Protein AF-A0A8T6VLB6-F1 (afdb_monomer_lite)

pLDDT: mean 85.07, std 12.19, range [44.97, 95.69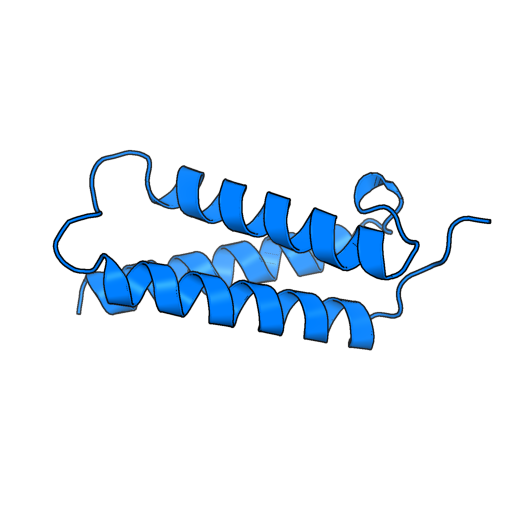]

Foldseek 3Di:
DADADDPVLLVVQLVVLLVVLLVVLVVCLPPDDDPCVLVVSLVSSVVSSQVSCVVVVHGPVPYDPVSVVVSVVSSVVSSVVSVVVSVD

Radius of gyration: 13.78 Å; chains: 1; bounding box: 35×20×34 Å

Structure (mmCIF, N/CA/C/O backbone):
data_AF-A0A8T6VLB6-F1
#
_entry.id   AF-A0A8T6VLB6-F1
#
loop_
_atom_site.group_PDB
_atom_site.id
_atom_site.type_symbol
_atom_site.label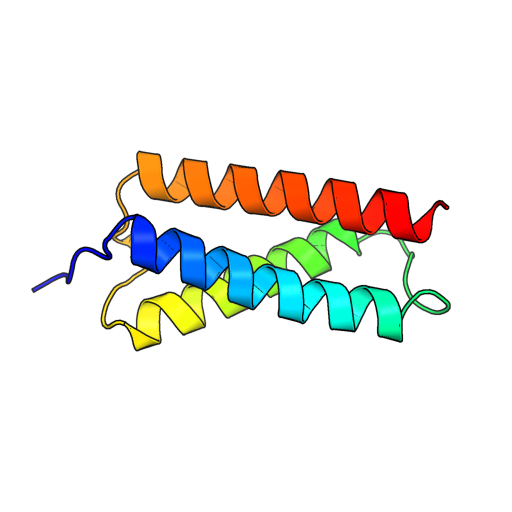_atom_id
_atom_site.label_alt_id
_atom_site.label_comp_id
_atom_site.label_asym_id
_atom_site.label_entity_id
_atom_site.label_seq_id
_atom_site.pdbx_PDB_ins_code
_atom_site.Cartn_x
_atom_site.Cartn_y
_atom_site.Cartn_z
_atom_site.occupancy
_atom_site.B_iso_or_equiv
_atom_site.auth_seq_id
_atom_site.auth_comp_id
_atom_site.auth_asym_id
_atom_site.auth_atom_id
_atom_site.pdbx_PDB_model_num
ATOM 1 N N . MET A 1 1 ? 13.729 -9.930 -18.416 1.00 44.97 1 MET A N 1
ATOM 2 C CA . MET A 1 1 ? 14.137 -8.552 -18.075 1.00 44.97 1 MET A CA 1
ATOM 3 C C . MET A 1 1 ? 13.211 -8.113 -16.958 1.00 44.97 1 MET A C 1
ATOM 5 O O . MET A 1 1 ? 12.023 -8.021 -17.238 1.00 44.97 1 MET A O 1
ATOM 9 N N . SER A 1 2 ? 13.692 -7.943 -15.721 1.00 50.69 2 SER A N 1
ATOM 10 C CA . SER A 1 2 ? 12.869 -7.315 -14.677 1.00 50.69 2 SER A CA 1
ATOM 11 C C . SER A 1 2 ? 12.706 -5.847 -15.056 1.00 50.69 2 SER A C 1
ATOM 13 O O . SER A 1 2 ? 13.690 -5.116 -15.178 1.00 50.69 2 SER A O 1
ATOM 15 N N . SER A 1 3 ? 11.472 -5.458 -15.366 1.00 60.06 3 SER A N 1
ATOM 16 C CA . SER A 1 3 ? 11.117 -4.072 -15.646 1.00 60.06 3 SER A CA 1
ATOM 17 C C . SER A 1 3 ? 11.171 -3.309 -14.326 1.00 60.06 3 SER A C 1
ATOM 19 O O . SER A 1 3 ? 10.429 -3.629 -13.400 1.00 60.06 3 SER A O 1
ATOM 21 N N . ILE A 1 4 ? 12.082 -2.343 -14.211 1.00 74.75 4 ILE A N 1
ATOM 22 C CA . ILE A 1 4 ? 12.142 -1.464 -13.041 1.00 74.75 4 ILE A CA 1
ATOM 23 C C . ILE A 1 4 ? 10.970 -0.492 -13.151 1.00 74.75 4 ILE A C 1
ATOM 25 O O . ILE A 1 4 ? 10.869 0.257 -14.124 1.00 74.75 4 ILE A O 1
ATOM 29 N N . ILE A 1 5 ? 10.080 -0.501 -12.160 1.00 85.94 5 ILE A N 1
ATOM 30 C CA . ILE A 1 5 ? 9.002 0.480 -12.088 1.00 85.94 5 ILE A CA 1
ATOM 31 C C . ILE A 1 5 ? 9.583 1.846 -11.711 1.00 85.94 5 ILE A C 1
ATOM 33 O O . ILE A 1 5 ? 10.349 1.969 -10.756 1.00 85.94 5 ILE A O 1
ATOM 37 N N . ALA A 1 6 ? 9.233 2.880 -12.474 1.00 91.00 6 ALA A N 1
ATOM 38 C CA . ALA A 1 6 ? 9.639 4.242 -12.153 1.00 91.00 6 ALA A CA 1
ATOM 39 C C . ALA A 1 6 ? 8.947 4.720 -10.866 1.00 91.00 6 ALA A C 1
ATOM 41 O O . ALA A 1 6 ? 7.762 4.440 -10.665 1.00 91.00 6 ALA A O 1
ATOM 42 N N . ASP A 1 7 ? 9.650 5.503 -10.045 1.00 91.50 7 ASP A N 1
ATOM 43 C CA . ASP A 1 7 ? 9.139 6.001 -8.758 1.00 91.50 7 ASP A CA 1
ATOM 44 C C . ASP A 1 7 ? 7.814 6.772 -8.907 1.00 91.50 7 ASP A C 1
ATOM 46 O O . ASP A 1 7 ? 6.893 6.595 -8.113 1.00 91.50 7 ASP A O 1
ATOM 50 N N . GLU A 1 8 ? 7.658 7.561 -9.976 1.00 92.75 8 GLU A N 1
ATOM 51 C CA . GLU A 1 8 ? 6.406 8.274 -10.272 1.00 92.75 8 GLU A CA 1
ATOM 52 C C . GLU A 1 8 ? 5.241 7.307 -10.546 1.00 92.75 8 GLU A C 1
ATOM 54 O O . GLU A 1 8 ? 4.103 7.545 -10.141 1.00 92.75 8 GLU A O 1
ATOM 59 N N . THR A 1 9 ? 5.516 6.191 -11.225 1.00 92.56 9 THR A N 1
ATOM 60 C CA . THR A 1 9 ? 4.496 5.167 -11.497 1.00 92.56 9 THR A CA 1
ATOM 61 C C . THR A 1 9 ? 4.128 4.435 -10.214 1.00 92.56 9 THR A C 1
ATOM 63 O O . THR A 1 9 ? 2.950 4.178 -9.977 1.00 92.56 9 THR A O 1
ATOM 66 N N . LEU A 1 10 ? 5.113 4.152 -9.360 1.00 93.44 10 LEU A N 1
ATOM 67 C CA . LEU A 1 10 ? 4.879 3.542 -8.058 1.00 93.44 10 LEU A CA 1
ATOM 68 C C . LEU A 1 10 ? 4.030 4.445 -7.152 1.00 93.44 10 LEU A C 1
ATOM 70 O O . LEU A 1 10 ? 3.065 3.964 -6.565 1.00 93.44 10 LEU A O 1
ATOM 74 N N . SER A 1 11 ? 4.323 5.749 -7.109 1.00 94.75 11 SER A N 1
ATOM 75 C CA . SER A 1 11 ? 3.504 6.737 -6.391 1.00 94.75 11 SER A CA 1
ATOM 76 C C . SER A 1 11 ? 2.053 6.714 -6.872 1.00 94.75 11 SER A C 1
ATOM 78 O O . SER A 1 11 ? 1.145 6.577 -6.059 1.00 94.75 11 SER A O 1
ATOM 80 N N . LYS A 1 12 ? 1.824 6.750 -8.193 1.00 95.69 12 LYS A N 1
ATOM 81 C CA . LYS A 1 12 ? 0.469 6.685 -8.770 1.00 95.69 12 LYS A CA 1
ATOM 82 C C . LYS A 1 12 ? -0.258 5.390 -8.417 1.00 95.69 12 LYS A C 1
ATOM 84 O O . LYS A 1 12 ? -1.469 5.399 -8.223 1.00 95.69 12 LYS A O 1
ATOM 89 N N . ILE A 1 13 ? 0.457 4.267 -8.345 1.00 94.88 13 ILE A N 1
ATOM 90 C CA . ILE A 1 13 ? -0.128 2.997 -7.903 1.00 94.88 13 ILE A CA 1
ATOM 91 C C . ILE A 1 13 ? -0.553 3.086 -6.438 1.00 94.88 13 ILE A C 1
ATOM 93 O O . ILE A 1 13 ? -1.673 2.681 -6.133 1.00 94.88 13 ILE A O 1
ATOM 97 N N . CYS A 1 14 ? 0.292 3.629 -5.557 1.00 94.88 14 CYS A N 1
ATOM 98 C CA . CYS A 1 14 ? -0.078 3.860 -4.160 1.00 94.88 14 CYS A CA 1
ATOM 99 C C . CYS A 1 14 ? -1.329 4.743 -4.063 1.00 94.88 14 CYS A C 1
ATOM 101 O O . CYS A 1 14 ? -2.284 4.340 -3.409 1.00 94.88 14 CYS A O 1
ATOM 103 N N . ASP A 1 15 ? -1.384 5.858 -4.800 1.00 95.62 15 ASP A N 1
ATOM 104 C CA . ASP A 1 15 ? -2.549 6.753 -4.817 1.00 95.62 15 ASP A CA 1
ATOM 105 C C . ASP A 1 15 ? -3.831 6.017 -5.261 1.00 95.62 15 ASP A C 1
ATOM 107 O O . ASP A 1 15 ? -4.896 6.174 -4.665 1.00 95.62 15 ASP A O 1
ATOM 111 N N . ILE A 1 16 ? -3.759 5.177 -6.302 1.00 95.06 16 ILE A N 1
ATOM 112 C CA . ILE A 1 16 ? -4.911 4.388 -6.777 1.00 95.06 16 ILE A CA 1
ATOM 113 C C . ILE A 1 16 ? -5.389 3.405 -5.702 1.00 95.06 16 ILE A C 1
ATOM 115 O O . ILE A 1 16 ? -6.595 3.248 -5.498 1.00 95.06 16 ILE A O 1
ATOM 119 N N . VAL A 1 17 ? -4.456 2.722 -5.036 1.00 94.88 17 VAL A N 1
ATOM 120 C CA . VAL A 1 17 ? -4.774 1.742 -3.992 1.00 94.88 17 VAL A CA 1
ATOM 121 C C . VAL A 1 17 ? -5.381 2.432 -2.773 1.00 94.88 17 VAL A C 1
ATOM 123 O O . VAL A 1 17 ? -6.407 1.973 -2.278 1.00 94.88 17 VAL A O 1
ATOM 126 N N . GLU A 1 18 ? -4.808 3.550 -2.338 1.00 93.44 18 GLU A N 1
ATOM 127 C CA . GLU A 1 18 ? -5.295 4.347 -1.209 1.00 93.44 18 GLU A CA 1
ATOM 128 C C . GLU A 1 18 ? -6.722 4.842 -1.434 1.00 93.44 18 GLU A C 1
ATOM 130 O O . GLU A 1 18 ? -7.589 4.554 -0.614 1.00 93.44 18 GLU A O 1
ATOM 135 N N . ASN A 1 19 ? -6.998 5.464 -2.584 1.00 91.88 19 ASN A N 1
ATOM 136 C CA . ASN A 1 19 ? -8.347 5.924 -2.935 1.00 91.88 19 ASN A CA 1
ATOM 137 C C . ASN A 1 19 ? -9.361 4.766 -2.971 1.00 91.88 19 ASN A C 1
ATOM 139 O O . ASN A 1 19 ? -10.519 4.906 -2.575 1.00 91.88 19 ASN A O 1
ATOM 143 N N . ALA A 1 20 ? -8.941 3.589 -3.451 1.00 89.38 20 ALA A N 1
ATOM 144 C CA . ALA A 1 20 ? -9.810 2.419 -3.476 1.00 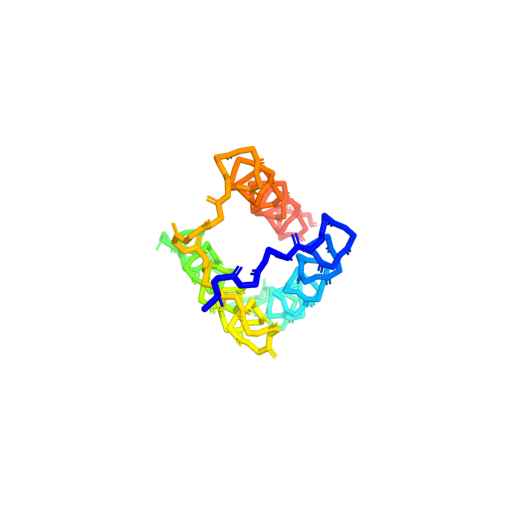89.38 20 ALA A CA 1
ATOM 145 C C . ALA A 1 20 ? -10.123 1.897 -2.064 1.00 89.38 20 ALA A C 1
ATOM 147 O O . ALA A 1 20 ? -11.238 1.433 -1.826 1.00 89.38 20 ALA A O 1
ATOM 148 N N . LEU A 1 21 ? -9.160 1.954 -1.141 1.00 88.25 21 LEU A N 1
ATOM 149 C CA . LEU A 1 21 ? -9.343 1.534 0.249 1.00 88.25 21 LEU A CA 1
ATOM 150 C C . LEU A 1 21 ? -10.137 2.553 1.064 1.00 88.25 21 LEU A C 1
ATOM 152 O O . LEU A 1 21 ? -10.975 2.143 1.861 1.00 88.25 21 LEU A O 1
ATOM 156 N N . GLU A 1 22 ? -9.946 3.849 0.827 1.00 86.69 22 GLU A N 1
ATOM 157 C CA . GLU A 1 22 ? -10.755 4.915 1.425 1.00 86.69 22 GLU A CA 1
ATOM 158 C C . GLU A 1 22 ? -12.245 4.688 1.129 1.00 86.69 22 GLU A C 1
ATOM 160 O O . GLU A 1 22 ? -13.076 4.675 2.037 1.00 86.69 22 GLU A O 1
ATOM 165 N N . GLY A 1 23 ? -12.582 4.373 -0.128 1.00 82.50 23 GLY A N 1
ATOM 166 C CA . GLY A 1 23 ? -13.948 4.024 -0.517 1.00 82.50 23 GLY A CA 1
ATOM 167 C C . GLY A 1 23 ? -14.516 2.829 0.260 1.00 82.50 23 GLY A C 1
ATOM 168 O O . GLY A 1 23 ? -15.686 2.848 0.640 1.00 82.50 23 GLY A O 1
ATOM 169 N N . ILE A 1 24 ? -13.693 1.815 0.550 1.00 80.25 24 ILE A N 1
ATOM 170 C CA . ILE A 1 24 ? -14.084 0.665 1.381 1.00 80.25 24 ILE A CA 1
ATOM 171 C C . ILE A 1 24 ? -14.321 1.126 2.824 1.00 80.25 24 ILE A C 1
ATOM 173 O O . ILE A 1 24 ? -15.373 0.845 3.392 1.00 80.25 24 ILE A O 1
ATOM 177 N N . VAL A 1 25 ? -13.389 1.872 3.416 1.00 79.69 25 VAL A N 1
ATOM 178 C CA . VAL A 1 25 ? -13.511 2.359 4.800 1.00 79.69 25 VAL A CA 1
ATOM 179 C C . VAL A 1 25 ? -14.774 3.205 4.977 1.00 79.69 25 VAL A C 1
ATOM 181 O O . VAL A 1 25 ? -15.530 2.973 5.918 1.00 79.69 25 VAL A O 1
ATOM 184 N N . ILE A 1 26 ? -15.069 4.111 4.040 1.00 79.75 26 ILE A N 1
ATOM 185 C CA . ILE A 1 26 ? -16.286 4.934 4.055 1.00 79.75 26 ILE A CA 1
ATOM 186 C C . ILE A 1 26 ? -17.544 4.065 3.945 1.00 79.75 26 ILE A C 1
ATOM 188 O O . ILE A 1 26 ? -18.480 4.241 4.727 1.00 79.75 26 ILE A O 1
ATOM 192 N N . GLN A 1 27 ? -17.578 3.113 3.004 1.00 74.31 27 GLN A N 1
ATOM 193 C CA . GLN A 1 27 ? -18.728 2.217 2.813 1.00 74.31 27 GLN A CA 1
ATOM 194 C C . GLN A 1 27 ? -19.035 1.381 4.059 1.00 74.31 27 GLN A C 1
ATOM 196 O O . GLN A 1 27 ? -20.197 1.086 4.337 1.00 74.31 27 GLN A O 1
ATOM 201 N N . PHE A 1 28 ? -18.004 1.019 4.821 1.00 71.19 28 PHE A N 1
ATOM 202 C CA . PHE A 1 28 ? -18.110 0.125 5.967 1.00 71.19 28 PHE A CA 1
ATOM 203 C C . PHE A 1 28 ? -17.979 0.825 7.332 1.00 71.19 28 PHE A C 1
ATOM 205 O O . PHE A 1 28 ? -17.978 0.138 8.357 1.00 71.19 28 PHE A O 1
ATOM 212 N N . ARG A 1 29 ? -17.964 2.168 7.370 1.00 66.62 29 ARG A N 1
ATOM 213 C CA . ARG A 1 29 ? -17.740 3.028 8.558 1.00 66.62 29 ARG A CA 1
ATOM 214 C C . ARG A 1 29 ? -18.651 2.733 9.766 1.00 66.62 29 ARG A C 1
ATOM 216 O O . ARG A 1 29 ? -18.353 3.177 10.863 1.00 66.62 29 ARG A O 1
ATOM 223 N N . GLY A 1 30 ? -19.738 1.972 9.600 1.00 59.19 30 GLY A N 1
ATOM 224 C CA . GLY A 1 30 ? -20.638 1.545 10.687 1.00 59.19 30 GLY A CA 1
ATOM 225 C C . GLY A 1 30 ? -20.653 0.043 11.013 1.00 59.19 30 GLY A C 1
ATOM 226 O O . GLY A 1 30 ? -21.380 -0.366 11.913 1.00 59.19 30 GLY A O 1
ATOM 227 N N . GLN A 1 31 ? -19.910 -0.794 10.281 1.00 61.84 31 GLN A N 1
ATOM 228 C CA . GLN A 1 31 ? -19.915 -2.263 10.435 1.00 61.84 31 GLN A CA 1
ATOM 229 C C . GLN A 1 31 ? -18.527 -2.859 10.698 1.00 61.84 31 GLN A C 1
ATOM 231 O O . GLN A 1 31 ? -18.413 -4.033 11.046 1.00 61.84 31 GLN A O 1
ATOM 236 N N . PHE A 1 32 ? -17.471 -2.070 10.530 1.00 56.91 32 PHE A N 1
ATOM 237 C CA . PHE A 1 32 ? -16.093 -2.532 10.565 1.00 56.91 32 PHE A CA 1
ATOM 238 C C . PHE A 1 32 ? -15.312 -1.738 11.598 1.00 56.91 32 PHE A C 1
ATOM 240 O O . PHE A 1 32 ? -14.889 -0.652 11.268 1.00 56.91 32 PHE A O 1
ATOM 247 N N . PHE A 1 33 ? -15.127 -2.269 12.806 1.00 56.06 33 PHE A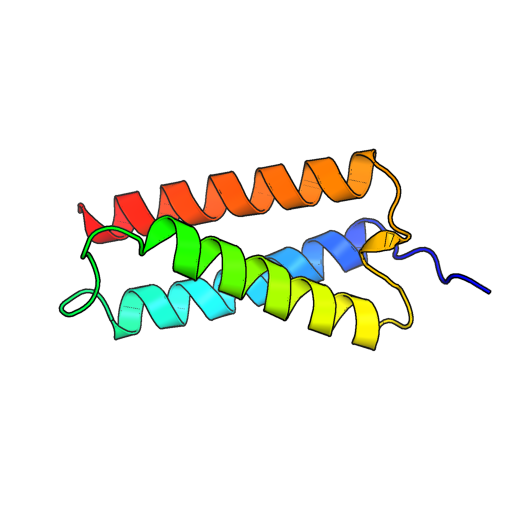 N 1
ATOM 248 C CA . PHE A 1 33 ? -13.933 -2.074 13.649 1.00 56.06 33 PHE A CA 1
ATOM 249 C C . PHE A 1 33 ? -14.000 -3.107 14.786 1.00 56.06 33 PHE A C 1
ATOM 251 O O . PHE A 1 33 ? -14.218 -2.803 15.955 1.00 56.06 33 PHE A O 1
ATOM 258 N N . ALA A 1 34 ? -13.880 -4.377 14.399 1.00 60.06 34 ALA A N 1
ATOM 259 C CA . ALA A 1 34 ? -13.475 -5.443 15.307 1.00 60.06 34 ALA A CA 1
ATOM 260 C C . ALA A 1 34 ? -11.941 -5.571 15.264 1.00 60.06 34 ALA A C 1
ATOM 262 O O . ALA A 1 34 ? -11.305 -5.123 14.301 1.00 60.06 34 ALA A O 1
ATOM 263 N N . GLU A 1 35 ? -11.345 -6.178 16.292 1.00 62.19 35 GLU A N 1
ATOM 264 C CA . GLU A 1 35 ? -9.916 -6.515 16.313 1.00 62.19 35 GLU A CA 1
ATOM 265 C C . GLU A 1 35 ? -9.486 -7.182 14.989 1.00 62.19 35 GLU A C 1
ATOM 267 O O . GLU A 1 35 ? -10.150 -8.093 14.496 1.00 62.19 35 GLU A O 1
ATOM 272 N N . GLY A 1 36 ? -8.387 -6.706 14.388 1.00 74.12 36 GLY A N 1
ATOM 273 C CA . GLY A 1 36 ? -7.840 -7.246 13.132 1.00 74.12 36 GLY A CA 1
ATOM 274 C C . GLY A 1 36 ? -8.157 -6.458 11.851 1.00 74.12 36 GLY A C 1
ATOM 275 O O . GLY A 1 36 ? -7.713 -6.853 10.774 1.00 74.12 36 GLY A O 1
ATOM 276 N N . MET A 1 37 ? -8.874 -5.330 11.925 1.00 76.44 37 MET A N 1
ATOM 277 C CA . MET A 1 37 ? -9.155 -4.496 10.742 1.00 76.44 37 MET A CA 1
ATOM 278 C C . MET A 1 37 ? -7.912 -3.828 10.144 1.00 76.44 37 MET A C 1
ATOM 280 O O . MET A 1 37 ? -7.781 -3.802 8.924 1.00 76.44 37 MET A O 1
ATOM 284 N N . GLU A 1 38 ? -7.007 -3.307 10.974 1.00 80.56 38 GLU A N 1
ATOM 285 C CA . GLU A 1 38 ? -5.757 -2.691 10.502 1.00 80.56 38 GLU A CA 1
ATOM 286 C C . GLU A 1 38 ? -4.944 -3.691 9.669 1.00 80.56 38 GLU A C 1
ATOM 288 O O . GLU A 1 38 ? -4.507 -3.380 8.564 1.00 80.56 38 GLU A O 1
ATOM 293 N N . GLU A 1 39 ? -4.862 -4.934 10.148 1.00 85.56 39 GLU A N 1
ATOM 294 C CA . GLU A 1 39 ? -4.224 -6.038 9.437 1.00 85.56 39 GLU A CA 1
ATOM 295 C C . GLU A 1 39 ? -4.951 -6.377 8.131 1.00 85.56 39 GLU A C 1
ATOM 297 O O . GLU A 1 39 ? -4.320 -6.566 7.094 1.00 85.56 39 GLU A O 1
ATOM 302 N N . ARG A 1 40 ? -6.288 -6.396 8.133 1.00 84.44 40 ARG A N 1
ATOM 303 C CA . ARG A 1 40 ? -7.065 -6.649 6.913 1.00 84.44 40 ARG A CA 1
ATOM 304 C C . ARG A 1 40 ? -6.874 -5.550 5.866 1.00 84.44 40 ARG A C 1
ATOM 306 O O . ARG A 1 40 ? -6.704 -5.866 4.693 1.00 84.44 40 ARG A O 1
ATOM 313 N N . LEU A 1 41 ? -6.889 -4.280 6.270 1.00 86.19 41 LEU A N 1
ATOM 314 C CA . LEU A 1 41 ? -6.641 -3.150 5.372 1.00 86.19 41 LEU A CA 1
ATOM 315 C C . LEU A 1 41 ? -5.209 -3.172 4.836 1.00 86.19 41 LEU A C 1
ATOM 317 O O . LEU A 1 41 ? -5.005 -2.932 3.649 1.00 86.19 41 LEU A O 1
ATOM 321 N N . ARG A 1 42 ? -4.232 -3.524 5.680 1.00 90.00 42 ARG A N 1
ATOM 322 C CA . ARG A 1 42 ? -2.840 -3.731 5.272 1.00 90.00 42 ARG A CA 1
ATOM 323 C C . ARG A 1 42 ? -2.727 -4.811 4.196 1.00 90.00 42 ARG A C 1
ATOM 325 O O . ARG A 1 42 ? -2.140 -4.560 3.148 1.00 90.00 42 ARG A O 1
ATOM 332 N N . LEU A 1 43 ? -3.335 -5.978 4.416 1.00 90.44 43 LEU A N 1
ATOM 333 C CA . LEU A 1 43 ? -3.331 -7.082 3.451 1.00 90.44 43 LEU A CA 1
ATOM 334 C C . LEU A 1 43 ? -4.023 -6.706 2.132 1.00 90.44 43 LEU A C 1
ATOM 336 O O . LEU A 1 43 ? -3.515 -7.029 1.059 1.00 90.44 43 LEU A O 1
ATOM 340 N N . GLU A 1 44 ? -5.153 -5.998 2.189 1.00 90.50 44 GLU A N 1
ATOM 341 C CA . GLU A 1 44 ? -5.840 -5.490 0.994 1.00 90.50 44 GLU A CA 1
ATOM 342 C C . GLU A 1 44 ? -4.977 -4.485 0.221 1.00 90.50 44 GLU A C 1
ATOM 344 O O . GLU A 1 44 ? -4.918 -4.537 -1.012 1.00 90.50 44 GLU A O 1
ATOM 349 N N . PHE A 1 45 ? -4.265 -3.604 0.928 1.00 91.81 45 PHE A N 1
ATOM 350 C CA . PHE A 1 45 ? -3.312 -2.678 0.323 1.00 91.81 45 PHE A CA 1
ATOM 351 C C . PHE A 1 45 ? -2.211 -3.440 -0.410 1.00 91.81 45 PHE A C 1
ATOM 353 O O . PHE A 1 45 ? -2.009 -3.235 -1.607 1.00 91.81 45 PHE A O 1
ATOM 360 N N . GLU A 1 46 ? -1.529 -4.348 0.289 1.00 92.69 46 GLU A N 1
ATOM 361 C CA . GLU A 1 46 ? -0.428 -5.140 -0.259 1.00 92.69 46 GLU A CA 1
ATOM 362 C C . GLU A 1 46 ? -0.879 -5.955 -1.483 1.00 92.69 46 GLU A C 1
ATOM 364 O O . GLU A 1 46 ? -0.205 -5.950 -2.516 1.00 92.69 46 GLU A O 1
ATOM 369 N N . MET A 1 47 ? -2.051 -6.597 -1.418 1.00 94.19 47 MET A N 1
ATOM 370 C CA . MET A 1 47 ? -2.609 -7.388 -2.520 1.00 94.19 47 MET A CA 1
ATOM 371 C C . MET A 1 47 ? -2.900 -6.533 -3.762 1.00 94.19 47 MET A C 1
ATOM 373 O O . MET A 1 47 ? -2.527 -6.896 -4.887 1.00 94.19 47 MET A O 1
ATOM 377 N N . ARG A 1 48 ? -3.568 -5.388 -3.583 1.00 94.88 48 ARG A N 1
ATOM 378 C CA . ARG A 1 48 ? -3.921 -4.488 -4.691 1.00 94.88 48 ARG A CA 1
ATOM 379 C C . ARG A 1 48 ? -2.679 -3.868 -5.304 1.00 94.88 48 ARG A C 1
ATOM 381 O O . ARG A 1 48 ? -2.552 -3.836 -6.526 1.00 94.88 48 ARG A O 1
ATOM 388 N N . LEU A 1 49 ? -1.739 -3.446 -4.470 1.00 94.69 49 LEU A N 1
ATOM 389 C CA . LEU A 1 49 ? -0.476 -2.882 -4.913 1.00 94.69 49 LEU A CA 1
ATOM 390 C C . LEU A 1 49 ? 0.336 -3.898 -5.729 1.00 94.69 49 LEU A C 1
ATOM 392 O O . LEU A 1 49 ? 0.727 -3.585 -6.853 1.00 94.69 49 LEU A O 1
ATOM 396 N N . ARG A 1 50 ? 0.486 -5.141 -5.246 1.00 94.69 50 ARG A N 1
ATOM 397 C CA . ARG A 1 50 ? 1.110 -6.243 -6.008 1.00 94.69 50 ARG A CA 1
ATOM 398 C C . ARG A 1 50 ? 0.422 -6.463 -7.357 1.00 94.69 50 ARG A C 1
ATOM 400 O O . ARG A 1 50 ? 1.090 -6.588 -8.381 1.00 94.69 50 ARG A O 1
ATOM 407 N N . THR A 1 51 ? -0.910 -6.432 -7.380 1.00 95.19 51 THR A N 1
ATOM 408 C CA . THR A 1 51 ? -1.696 -6.565 -8.617 1.00 95.19 51 THR A CA 1
ATOM 409 C C . THR A 1 51 ? -1.408 -5.431 -9.604 1.00 95.19 51 THR A C 1
ATOM 411 O O . THR A 1 51 ? -1.241 -5.671 -10.800 1.00 95.19 51 THR A O 1
ATOM 414 N N . HIS A 1 52 ? -1.352 -4.186 -9.134 1.00 94.38 52 HIS A N 1
ATOM 415 C CA . HIS A 1 52 ? -1.075 -3.030 -9.985 1.00 94.38 52 HIS A CA 1
ATOM 416 C C . HIS A 1 52 ? 0.368 -3.004 -10.494 1.00 94.38 52 HIS A C 1
ATOM 418 O O . HIS A 1 52 ? 0.575 -2.685 -11.662 1.00 94.38 52 HIS A O 1
ATOM 424 N N . ILE A 1 53 ? 1.341 -3.396 -9.669 1.00 92.50 53 ILE A N 1
ATOM 425 C CA . ILE A 1 53 ? 2.750 -3.528 -10.066 1.00 92.50 53 ILE A CA 1
ATOM 426 C C . ILE A 1 53 ? 2.905 -4.618 -11.133 1.00 92.50 53 ILE A C 1
ATOM 428 O O . ILE A 1 53 ? 3.502 -4.368 -12.179 1.00 92.50 53 ILE A O 1
ATOM 432 N N . SER A 1 54 ? 2.263 -5.774 -10.938 1.00 92.56 54 SER A N 1
ATOM 433 C CA . SER A 1 54 ? 2.248 -6.863 -11.924 1.00 92.56 54 SER A CA 1
ATOM 434 C C . SER A 1 54 ? 1.659 -6.427 -13.270 1.00 92.56 54 SER A C 1
ATOM 436 O O . SER A 1 54 ? 2.205 -6.750 -14.324 1.00 92.56 54 SER A O 1
ATOM 438 N N . LYS A 1 55 ? 0.607 -5.596 -13.263 1.00 92.44 55 LYS A N 1
ATOM 439 C CA . LYS A 1 55 ? 0.039 -5.001 -14.488 1.00 92.44 55 LYS A CA 1
ATOM 440 C C . LYS A 1 55 ? 1.003 -4.065 -15.226 1.00 92.44 55 LYS A C 1
ATOM 442 O O . LYS A 1 55 ? 0.823 -3.870 -16.424 1.00 92.44 55 LYS A O 1
ATOM 447 N N . GLN A 1 56 ? 2.006 -3.504 -14.548 1.00 89.75 56 GLN A N 1
ATOM 448 C CA . GLN A 1 56 ? 3.086 -2.728 -15.176 1.00 89.75 56 GLN A CA 1
ATOM 449 C C . GLN A 1 56 ? 4.244 -3.610 -15.681 1.00 89.75 56 GLN A C 1
ATOM 451 O O . GLN A 1 56 ? 5.243 -3.091 -16.175 1.00 89.75 56 GLN A O 1
ATOM 456 N N . GLY A 1 57 ? 4.134 -4.939 -15.564 1.00 89.12 57 GLY A N 1
ATOM 457 C CA . GLY A 1 57 ? 5.185 -5.881 -15.957 1.00 89.12 57 GLY A CA 1
ATOM 458 C C . GLY A 1 57 ? 6.357 -5.956 -14.974 1.00 89.12 57 GLY A C 1
ATOM 459 O O . GLY A 1 57 ? 7.428 -6.429 -15.351 1.00 89.12 57 GLY A O 1
ATOM 460 N N . ALA A 1 58 ? 6.168 -5.477 -13.742 1.00 90.56 58 ALA A N 1
ATOM 461 C CA . ALA A 1 58 ? 7.138 -5.559 -12.655 1.00 90.56 58 ALA A CA 1
ATOM 462 C C . ALA A 1 58 ? 6.674 -6.561 -11.584 1.00 90.56 58 ALA A C 1
ATOM 464 O O . ALA A 1 58 ? 5.494 -6.906 -11.517 1.00 90.56 58 ALA A O 1
ATOM 465 N N . ASP A 1 59 ? 7.590 -7.003 -10.726 1.00 91.12 59 ASP A N 1
ATOM 466 C CA . ASP A 1 59 ? 7.271 -7.789 -9.532 1.00 91.12 59 ASP A CA 1
ATOM 467 C C . ASP A 1 59 ? 7.555 -6.949 -8.280 1.00 91.12 59 ASP A C 1
ATOM 469 O O . ASP A 1 59 ? 8.560 -6.241 -8.207 1.00 91.12 59 ASP A O 1
ATOM 473 N N . TYR A 1 60 ? 6.662 -7.016 -7.294 1.00 89.69 60 TYR A N 1
ATOM 474 C CA . TYR A 1 60 ? 6.856 -6.362 -6.003 1.00 89.69 60 TYR A CA 1
ATOM 475 C C . TYR A 1 60 ? 8.100 -6.897 -5.283 1.00 89.69 60 TYR A C 1
ATOM 477 O O . TYR A 1 60 ? 8.837 -6.141 -4.644 1.00 89.69 60 TYR A O 1
ATOM 485 N N . ASP A 1 61 ? 8.342 -8.205 -5.377 1.00 90.69 61 ASP A N 1
ATOM 486 C CA . ASP A 1 61 ? 9.454 -8.836 -4.673 1.00 90.69 61 ASP A CA 1
ATOM 487 C C . ASP A 1 61 ? 10.809 -8.471 -5.310 1.00 90.69 61 ASP A C 1
ATOM 489 O O . ASP A 1 61 ? 11.821 -8.443 -4.605 1.00 90.69 61 ASP A O 1
ATOM 493 N N . ASP A 1 62 ? 10.804 -8.027 -6.571 1.00 92.12 62 ASP A N 1
ATOM 494 C CA . ASP A 1 62 ? 11.971 -7.511 -7.300 1.00 92.12 62 ASP A CA 1
ATOM 495 C C . ASP A 1 62 ? 12.252 -6.020 -7.043 1.00 92.12 62 ASP A C 1
ATOM 497 O O . ASP A 1 62 ? 13.283 -5.503 -7.481 1.00 92.12 62 ASP A O 1
ATOM 501 N N . LEU A 1 63 ? 11.364 -5.300 -6.344 1.00 90.38 63 LEU A N 1
ATOM 502 C CA . LEU A 1 63 ? 11.573 -3.872 -6.110 1.00 90.38 63 LEU A CA 1
ATOM 503 C C . LEU A 1 63 ? 12.818 -3.621 -5.239 1.00 90.38 63 LEU A C 1
ATOM 505 O O . LEU A 1 63 ? 13.042 -4.343 -4.253 1.00 90.38 63 LEU A O 1
ATOM 509 N N . PRO A 1 64 ? 13.586 -2.556 -5.534 1.00 92.38 64 PRO A N 1
ATOM 510 C CA . PRO A 1 64 ? 14.606 -2.039 -4.638 1.00 92.38 64 PRO A CA 1
ATOM 511 C C . PRO A 1 64 ? 14.069 -1.788 -3.226 1.00 92.38 64 PRO A C 1
ATOM 513 O O . PRO A 1 64 ? 12.918 -1.390 -3.034 1.00 92.38 64 PRO A O 1
ATOM 516 N N . GLU A 1 65 ? 14.936 -1.955 -2.230 1.00 93.62 65 GLU A N 1
ATOM 517 C CA . GLU A 1 65 ? 14.582 -1.783 -0.816 1.00 93.62 65 GLU A CA 1
ATOM 518 C C . GLU A 1 65 ? 13.985 -0.397 -0.527 1.00 93.62 65 GLU A C 1
ATOM 520 O O . GLU A 1 65 ? 12.950 -0.304 0.127 1.00 93.62 65 GLU A O 1
ATOM 525 N N . TYR A 1 66 ? 14.535 0.664 -1.128 1.00 93.75 66 TYR A N 1
ATOM 526 C CA . TYR A 1 66 ? 14.013 2.023 -0.955 1.00 93.75 66 TYR A CA 1
ATOM 527 C C . TYR A 1 66 ? 12.565 2.184 -1.459 1.00 93.75 66 TYR A C 1
ATOM 529 O O . TYR A 1 66 ? 11.778 2.907 -0.849 1.00 93.75 66 TYR A O 1
ATOM 537 N N . GLN A 1 67 ? 12.178 1.489 -2.537 1.00 93.62 67 GLN A N 1
ATOM 538 C CA . GLN A 1 67 ? 10.798 1.487 -3.037 1.00 93.62 67 GLN A CA 1
ATOM 539 C C . GLN A 1 67 ? 9.881 0.691 -2.105 1.00 93.62 67 GLN A C 1
ATOM 541 O O . GLN A 1 67 ? 8.759 1.113 -1.832 1.00 93.62 67 GLN A O 1
ATOM 546 N N . LYS A 1 68 ? 10.362 -0.434 -1.562 1.00 93.38 68 LYS A N 1
ATOM 547 C CA . LYS A 1 68 ? 9.620 -1.217 -0.561 1.00 93.38 68 LYS A CA 1
ATOM 548 C C . LYS A 1 68 ? 9.375 -0.410 0.712 1.00 93.38 68 LYS A C 1
ATOM 550 O O . LYS A 1 68 ? 8.269 -0.449 1.246 1.00 93.38 68 LYS A O 1
ATOM 555 N N . ASP A 1 69 ? 10.360 0.351 1.174 1.00 94.94 69 ASP A N 1
ATOM 556 C CA . ASP A 1 69 ? 10.224 1.200 2.361 1.00 94.94 69 ASP A CA 1
ATOM 557 C C . ASP A 1 69 ? 9.321 2.412 2.123 1.00 94.94 69 ASP A C 1
ATOM 559 O O . ASP A 1 69 ? 8.520 2.767 2.996 1.00 94.94 69 ASP A O 1
ATOM 563 N N . TYR A 1 70 ? 9.364 2.992 0.921 1.00 94.50 70 TYR A N 1
ATOM 564 C CA . TYR A 1 70 ? 8.381 3.985 0.495 1.00 94.50 70 TYR A CA 1
ATOM 565 C C . TYR A 1 70 ? 6.953 3.419 0.567 1.00 94.50 70 TYR A C 1
ATOM 567 O O . TYR A 1 70 ? 6.085 4.018 1.199 1.00 94.50 70 TYR A O 1
ATOM 575 N N . ILE A 1 71 ? 6.718 2.225 0.012 1.00 93.75 71 ILE A N 1
ATOM 576 C CA . ILE A 1 71 ? 5.401 1.567 0.036 1.00 93.75 71 ILE A CA 1
ATOM 577 C C . ILE A 1 71 ? 4.939 1.294 1.472 1.00 93.75 71 ILE A C 1
ATOM 579 O O . ILE A 1 71 ? 3.798 1.599 1.815 1.00 93.75 71 ILE A O 1
ATOM 583 N N . LYS A 1 72 ? 5.813 0.760 2.335 1.00 93.69 72 LYS A N 1
ATOM 584 C CA . LYS A 1 72 ? 5.489 0.541 3.757 1.00 93.69 72 LYS A CA 1
ATOM 585 C C . LYS A 1 72 ? 5.080 1.842 4.446 1.00 93.69 72 LYS A C 1
ATOM 587 O O . LYS A 1 72 ? 4.118 1.846 5.209 1.00 93.69 72 LYS A O 1
ATOM 592 N N . SER A 1 73 ? 5.787 2.937 4.169 1.00 95.50 73 SER A N 1
ATOM 593 C CA . SER A 1 73 ? 5.472 4.247 4.748 1.00 95.50 73 SER A CA 1
ATOM 594 C C . SER A 1 73 ? 4.089 4.727 4.305 1.00 95.50 73 SER A C 1
ATOM 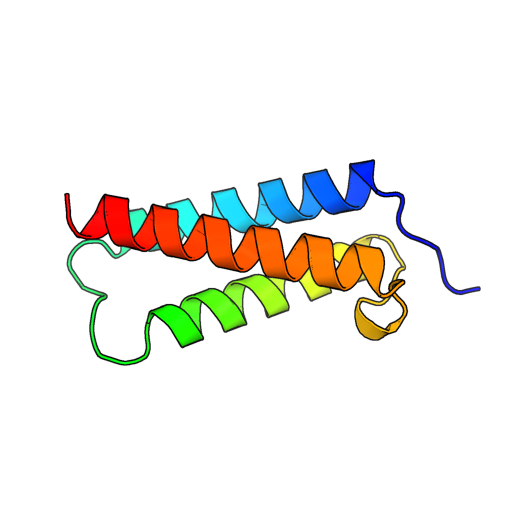596 O O . SER A 1 73 ? 3.283 5.106 5.151 1.00 95.50 73 SER A O 1
ATOM 598 N N . ARG A 1 74 ? 3.772 4.599 3.0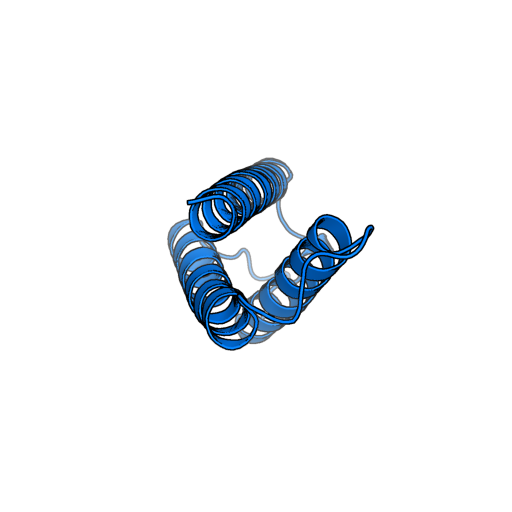09 1.00 95.12 74 ARG A N 1
ATOM 599 C CA . ARG A 1 74 ? 2.449 4.922 2.448 1.00 95.12 74 ARG A CA 1
ATOM 600 C C . ARG A 1 74 ? 1.323 4.114 3.089 1.00 95.12 74 ARG A C 1
ATOM 602 O O . ARG A 1 74 ? 0.315 4.682 3.494 1.00 95.12 74 ARG A O 1
ATOM 609 N N . ILE A 1 75 ? 1.525 2.808 3.271 1.00 92.12 75 ILE A N 1
ATOM 610 C CA . ILE A 1 75 ? 0.565 1.934 3.962 1.00 92.12 75 ILE A CA 1
ATOM 611 C C . ILE A 1 75 ? 0.308 2.434 5.388 1.00 92.12 75 ILE A C 1
ATOM 613 O O . ILE A 1 75 ? -0.842 2.595 5.790 1.00 92.12 75 ILE A O 1
ATOM 617 N N . ILE A 1 76 ? 1.368 2.703 6.156 1.00 92.06 76 ILE A N 1
ATOM 618 C CA . ILE A 1 76 ? 1.252 3.166 7.547 1.00 92.06 76 ILE A CA 1
ATOM 619 C C . ILE A 1 76 ? 0.504 4.503 7.623 1.00 92.06 76 ILE A C 1
ATOM 621 O O . ILE A 1 76 ? -0.330 4.693 8.509 1.00 92.06 76 ILE A O 1
ATOM 625 N N . GLU A 1 77 ? 0.803 5.438 6.724 1.00 93.62 77 GLU A N 1
ATOM 626 C CA . GLU A 1 77 ? 0.137 6.741 6.669 1.00 93.62 77 GLU A CA 1
ATOM 627 C C . GLU A 1 77 ? -1.349 6.607 6.325 1.00 93.62 77 GLU A C 1
ATOM 629 O O . GLU A 1 77 ? -2.185 7.155 7.046 1.00 93.62 77 GLU A O 1
ATOM 634 N N . ALA A 1 78 ? -1.690 5.811 5.309 1.00 90.31 78 ALA A N 1
ATOM 635 C CA . ALA A 1 78 ? -3.073 5.552 4.922 1.00 90.31 78 ALA A CA 1
ATOM 636 C C . ALA A 1 78 ? -3.877 4.910 6.064 1.00 90.31 78 ALA A C 1
ATOM 638 O O . ALA A 1 78 ? -4.961 5.378 6.403 1.00 90.31 78 ALA A O 1
ATOM 639 N N . LEU A 1 79 ? -3.320 3.896 6.736 1.00 88.12 79 LEU A N 1
ATOM 640 C CA . LEU A 1 79 ? -3.977 3.240 7.872 1.00 88.12 79 LEU A CA 1
ATOM 641 C C . LEU A 1 79 ? -4.239 4.209 9.034 1.00 88.12 79 LEU A C 1
ATOM 643 O O . LEU A 1 79 ? -5.314 4.174 9.634 1.00 88.12 79 LEU A O 1
ATOM 647 N N . LYS A 1 80 ? -3.290 5.106 9.336 1.00 89.31 80 LYS A N 1
ATOM 648 C CA . LYS A 1 80 ? -3.478 6.155 10.353 1.00 89.31 80 LYS A CA 1
ATOM 649 C C . LYS A 1 80 ? -4.598 7.121 9.974 1.00 89.31 80 LYS A C 1
ATOM 651 O O . LYS A 1 80 ? -5.380 7.498 10.846 1.00 89.31 80 LYS A O 1
ATOM 656 N N . LEU A 1 81 ? -4.670 7.522 8.703 1.00 88.12 81 LEU A N 1
ATOM 657 C CA . LEU A 1 81 ? -5.729 8.397 8.199 1.00 88.12 81 LEU A CA 1
ATOM 658 C C . LEU A 1 81 ? -7.094 7.716 8.308 1.00 88.12 81 LEU A C 1
ATOM 660 O O . LEU A 1 81 ? -7.985 8.263 8.951 1.00 88.12 81 LEU A O 1
ATOM 664 N N . PHE A 1 82 ? -7.222 6.488 7.807 1.00 85.12 82 PHE A N 1
ATOM 665 C CA . PHE A 1 82 ? -8.467 5.718 7.869 1.00 85.12 82 PHE A CA 1
ATOM 666 C C . PHE A 1 82 ? -8.947 5.497 9.305 1.00 85.12 82 PHE A C 1
ATOM 668 O O . PHE A 1 82 ? -10.136 5.627 9.595 1.00 85.12 82 PHE A O 1
ATOM 675 N N . LYS A 1 83 ? -8.023 5.216 10.230 1.00 80.75 83 LYS A N 1
ATOM 676 C CA . LYS A 1 83 ? -8.342 5.108 11.656 1.00 80.75 83 LYS A CA 1
ATOM 677 C C . LYS A 1 83 ? -8.885 6.424 12.217 1.00 80.75 83 LYS A C 1
ATOM 679 O O . LYS A 1 83 ? -9.897 6.419 12.910 1.00 80.75 83 LYS A O 1
ATOM 684 N N . LYS A 1 84 ? -8.247 7.551 11.892 1.00 82.88 84 LYS A N 1
ATOM 685 C CA . LYS A 1 84 ? -8.676 8.877 12.352 1.00 82.88 84 LYS A CA 1
ATOM 686 C C . LYS A 1 84 ? -10.051 9.269 11.804 1.00 82.88 84 LYS A C 1
ATOM 688 O O . LYS A 1 84 ? -10.857 9.817 12.549 1.00 82.88 84 LYS A O 1
ATOM 693 N N . GLU A 1 85 ? -10.313 9.017 10.524 1.00 75.94 85 GLU A N 1
ATOM 694 C CA . GLU A 1 85 ? -11.607 9.309 9.886 1.00 75.94 85 GLU A CA 1
ATOM 695 C C . GLU A 1 85 ? -12.749 8.453 10.430 1.00 75.94 85 GLU A C 1
ATOM 697 O O . GLU A 1 85 ? -13.909 8.868 10.417 1.00 75.94 85 GLU A O 1
ATOM 702 N N . TYR A 1 86 ? -12.430 7.263 10.930 1.00 69.31 86 TYR A N 1
ATOM 703 C CA . TYR A 1 86 ? -13.384 6.444 11.656 1.00 69.31 86 TYR A CA 1
ATOM 704 C C . TYR A 1 86 ? -13.643 6.947 13.082 1.00 69.31 86 TYR A C 1
ATOM 706 O O . TYR A 1 86 ? -14.795 7.008 13.498 1.00 69.31 86 TYR A O 1
ATOM 714 N N . GLU A 1 87 ? -12.589 7.287 13.832 1.00 67.50 87 GLU A N 1
ATOM 715 C CA . GLU A 1 87 ? -12.700 7.755 15.223 1.00 67.50 87 GLU A CA 1
ATOM 716 C C . GLU A 1 87 ? -13.318 9.165 15.349 1.00 67.50 87 GLU A C 1
ATOM 718 O O . GLU A 1 87 ? -13.717 9.550 16.449 1.00 67.50 87 GLU A O 1
ATOM 723 N N . SER A 1 88 ? -13.385 9.929 14.248 1.00 61.34 88 SER A N 1
ATOM 724 C CA . SER A 1 88 ? -13.995 11.272 14.164 1.00 61.34 88 SER A CA 1
ATOM 725 C C . SER A 1 88 ? -15.469 11.217 13.778 1.00 61.34 88 SER A C 1
ATOM 727 O O . SER A 1 88 ? -16.242 12.031 14.328 1.00 61.34 88 SER A O 1
#

Secondary structure (DSSP, 8-state):
---PPPHHHHHHHHHHHHHHHHHHHHHHTTT--STTHHHHHHHHHHHHHHHHHHHTT--STTS-HHHHHHHHHHHHHHHHHHHHHHH-

Sequence (88 aa):
MSSIIADETLSKICDIVENALEGIVIQFRGQFFAEGMEERLRLEFEMRLRTHISKQGADYDDLPEYQKDYIKSRIIEALKLFKKEYES